Protein AF-A0A022KZV8-F1 (afdb_monomer)

pLDDT: mean 88.05, std 6.5, range [68.38, 95.12]

Radius of gyration: 12.12 Å; Cα con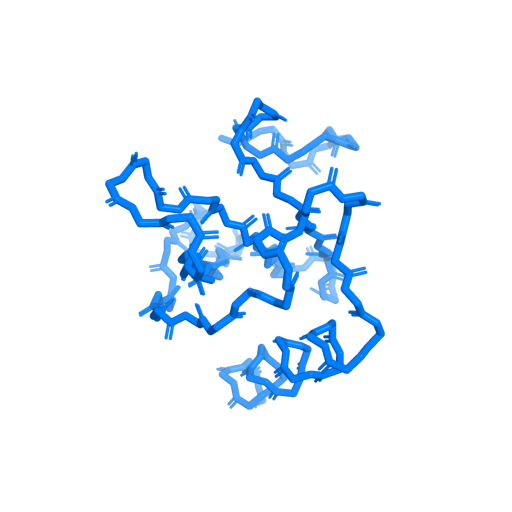tacts (8 Å, |Δi|>4): 128; chains: 1; bounding box: 31×23×29 Å

Structure (mmCIF, N/CA/C/O backbone):
data_AF-A0A022KZV8-F1
#
_entry.id   AF-A0A022KZV8-F1
#
loop_
_atom_site.group_PDB
_atom_site.id
_atom_site.type_symbol
_atom_site.label_atom_id
_atom_site.label_alt_id
_atom_site.label_comp_id
_atom_site.label_asym_id
_atom_site.label_entity_id
_atom_site.label_seq_id
_atom_site.pdbx_PDB_ins_code
_atom_site.Cartn_x
_atom_site.Cartn_y
_atom_site.Cartn_z
_atom_site.occupancy
_atom_site.B_iso_or_equiv
_atom_site.auth_seq_id
_atom_site.auth_comp_id
_atom_site.auth_asym_id
_atom_site.auth_atom_id
_atom_site.pdbx_PDB_model_num
ATOM 1 N N . MET A 1 1 ? -6.704 11.188 4.494 1.00 70.62 1 MET A N 1
ATOM 2 C CA . MET A 1 1 ? -7.274 10.277 3.482 1.00 70.62 1 MET A CA 1
ATOM 3 C C . MET A 1 1 ? -8.732 10.626 3.263 1.00 70.62 1 MET A C 1
ATOM 5 O O . MET A 1 1 ? -9.473 10.677 4.239 1.00 70.62 1 MET A O 1
ATOM 9 N N . ASP A 1 2 ? -9.133 10.839 2.013 1.00 80.19 2 ASP A N 1
ATOM 10 C CA . ASP A 1 2 ? -10.548 10.845 1.639 1.00 80.19 2 ASP A CA 1
ATOM 11 C C . ASP A 1 2 ? -10.946 9.423 1.222 1.00 80.19 2 ASP A C 1
ATOM 13 O O . ASP A 1 2 ? -10.532 8.935 0.174 1.00 80.19 2 ASP A O 1
ATOM 17 N N . TRP A 1 3 ? -11.710 8.727 2.065 1.00 78.56 3 TRP A N 1
ATOM 18 C CA . TRP A 1 3 ? -12.077 7.327 1.814 1.00 78.56 3 TRP A CA 1
ATOM 19 C C . TRP A 1 3 ? -13.056 7.153 0.642 1.00 78.56 3 TRP A C 1
ATOM 21 O O . TRP A 1 3 ? -13.220 6.054 0.124 1.00 78.56 3 TRP A O 1
ATOM 31 N N . ASN A 1 4 ? -13.730 8.215 0.200 1.00 80.50 4 ASN A N 1
ATOM 32 C CA . ASN A 1 4 ? -14.610 8.134 -0.967 1.00 80.50 4 ASN A CA 1
ATOM 33 C C . ASN A 1 4 ? -13.851 8.392 -2.273 1.00 80.50 4 ASN A C 1
ATOM 35 O O . ASN A 1 4 ? -14.416 8.185 -3.346 1.00 80.50 4 ASN A O 1
ATOM 39 N N . SER A 1 5 ? -12.584 8.810 -2.195 1.00 79.25 5 SER A N 1
ATOM 40 C CA . SER A 1 5 ? -11.735 8.943 -3.371 1.00 79.25 5 SER A CA 1
ATOM 41 C C . SER A 1 5 ? -11.409 7.577 -3.972 1.00 79.25 5 SER A C 1
ATOM 43 O O . SER A 1 5 ? -11.245 6.586 -3.257 1.00 79.25 5 SER A O 1
ATOM 45 N N . THR A 1 6 ? -11.297 7.533 -5.296 1.00 75.62 6 THR A N 1
ATOM 46 C CA . THR A 1 6 ? -10.750 6.401 -6.059 1.00 75.62 6 THR A CA 1
ATOM 47 C C . THR A 1 6 ? -9.261 6.591 -6.344 1.00 75.62 6 THR A C 1
ATOM 49 O O . THR A 1 6 ? -8.738 6.037 -7.307 1.00 75.62 6 THR A O 1
ATOM 52 N N . GLU A 1 7 ? -8.598 7.431 -5.557 1.00 78.31 7 GLU A N 1
ATOM 53 C CA . GLU A 1 7 ? -7.176 7.735 -5.650 1.00 78.31 7 GLU A CA 1
ATOM 54 C C . GLU A 1 7 ? -6.478 7.294 -4.356 1.00 78.31 7 GLU A C 1
ATOM 56 O O . GLU A 1 7 ? -7.099 7.302 -3.283 1.00 78.31 7 GLU A O 1
ATOM 61 N N . PRO A 1 8 ? -5.195 6.907 -4.434 1.00 78.25 8 PRO A N 1
ATOM 62 C CA . PRO A 1 8 ? -4.403 6.634 -3.245 1.00 78.25 8 PRO A CA 1
ATOM 63 C C . PRO A 1 8 ? -4.123 7.924 -2.458 1.00 78.25 8 PRO A C 1
ATOM 65 O O . PRO A 1 8 ? -4.344 9.035 -2.943 1.00 78.25 8 PRO A O 1
ATOM 68 N N . THR A 1 9 ? -3.607 7.790 -1.237 1.00 75.19 9 THR A N 1
ATOM 69 C CA . THR A 1 9 ? -3.316 8.934 -0.356 1.00 75.19 9 THR A CA 1
ATOM 70 C C . THR A 1 9 ? -2.272 9.878 -0.933 1.00 75.19 9 THR A C 1
ATOM 72 O O . THR A 1 9 ? -2.367 11.084 -0.713 1.00 75.19 9 THR A O 1
ATOM 75 N N . ASP A 1 10 ? -1.286 9.323 -1.641 1.00 72.31 10 ASP A N 1
ATOM 76 C CA . ASP A 1 10 ? -0.162 10.046 -2.236 1.00 72.31 10 ASP A CA 1
ATOM 77 C C . ASP A 1 10 ? 0.084 9.549 -3.673 1.00 72.31 10 ASP A C 1
ATOM 79 O O . ASP A 1 10 ? 0.851 8.620 -3.930 1.00 72.31 10 ASP A O 1
ATOM 83 N N . GLY A 1 11 ? -0.655 10.124 -4.625 1.00 68.38 11 GLY A N 1
ATOM 84 C CA . GLY A 1 11 ? -0.730 9.632 -6.006 1.00 68.38 11 GLY A CA 1
ATOM 85 C C . GLY A 1 11 ? 0.575 9.651 -6.799 1.00 68.38 11 GLY A C 1
ATOM 86 O O . GLY A 1 11 ? 0.713 8.855 -7.723 1.00 68.38 11 GLY A O 1
ATOM 87 N N . ASP A 1 12 ? 1.539 10.503 -6.446 1.00 76.81 12 ASP A N 1
ATOM 88 C CA . ASP A 1 12 ? 2.796 10.623 -7.197 1.00 76.81 12 ASP A CA 1
ATOM 89 C C . ASP A 1 12 ? 3.790 9.491 -6.885 1.00 76.81 12 ASP A C 1
ATOM 91 O O . ASP A 1 12 ? 4.613 9.122 -7.728 1.00 76.81 12 ASP A O 1
ATOM 95 N N . TRP A 1 13 ? 3.708 8.914 -5.684 1.00 84.00 13 TRP A N 1
ATOM 96 C CA . TRP A 1 13 ? 4.661 7.907 -5.203 1.00 84.00 13 TRP A CA 1
ATOM 97 C C . TRP A 1 13 ? 4.058 6.514 -5.057 1.00 84.00 13 TRP A C 1
ATOM 99 O O . TRP A 1 13 ? 4.802 5.533 -4.950 1.00 84.00 13 TRP A O 1
ATOM 109 N N . VAL A 1 14 ? 2.730 6.406 -5.067 1.00 87.88 14 VAL A N 1
ATOM 110 C CA . VAL A 1 14 ? 2.032 5.127 -4.959 1.00 87.88 14 VAL A CA 1
ATOM 111 C C . VAL A 1 14 ? 2.081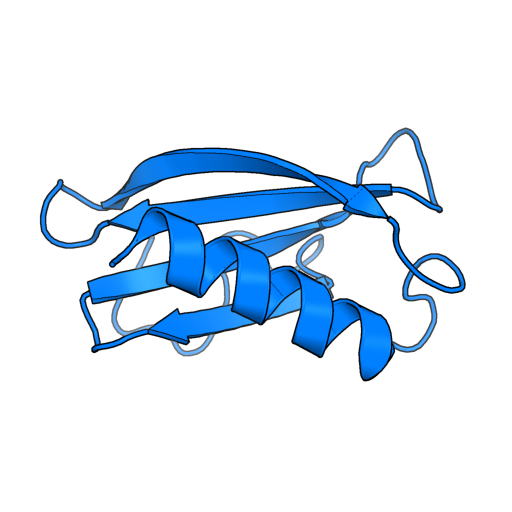 4.386 -6.292 1.00 87.88 14 VAL A C 1
ATOM 113 O O . VAL A 1 14 ? 1.530 4.817 -7.301 1.00 87.88 14 VAL A O 1
ATOM 116 N N . VAL A 1 15 ? 2.745 3.231 -6.287 1.00 89.94 15 VAL A N 1
ATOM 117 C CA . VAL A 1 15 ? 2.844 2.348 -7.461 1.00 89.94 15 VAL A CA 1
ATOM 118 C C . VAL A 1 15 ? 1.653 1.418 -7.587 1.00 89.94 15 VAL A C 1
ATOM 120 O O . VAL A 1 15 ? 1.327 0.969 -8.684 1.00 89.94 15 VAL A O 1
ATOM 123 N N . TRP A 1 16 ? 1.018 1.109 -6.463 1.00 91.88 16 TRP A N 1
ATOM 124 C CA . TRP A 1 16 ? 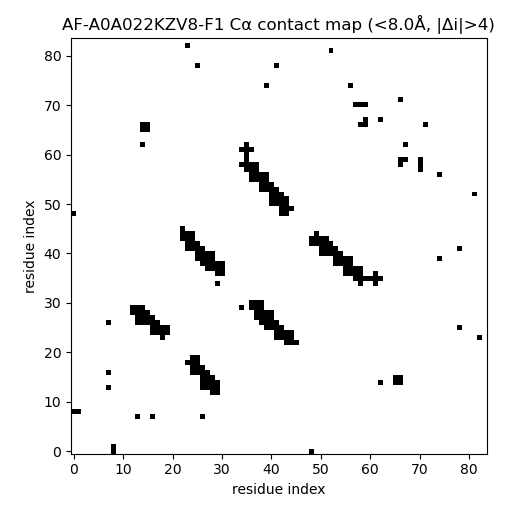-0.134 0.236 -6.402 1.00 91.88 16 TRP A CA 1
ATOM 125 C C . TRP A 1 16 ? -0.902 0.484 -5.118 1.00 91.88 16 TRP A C 1
ATOM 127 O O . TRP A 1 16 ? -0.313 0.753 -4.072 1.00 91.88 16 TRP A O 1
ATOM 137 N N . TRP A 1 17 ? -2.216 0.347 -5.190 1.00 92.94 17 TRP A N 1
ATOM 138 C CA . TRP A 1 17 ? -3.056 0.328 -4.011 1.00 92.94 17 TRP A CA 1
ATOM 139 C C . TRP A 1 17 ? -4.286 -0.539 -4.255 1.00 92.94 17 TRP A C 1
ATOM 141 O O . TRP A 1 17 ? -4.683 -0.781 -5.398 1.00 92.94 17 TRP A O 1
ATOM 151 N N . SER A 1 18 ? -4.891 -1.004 -3.169 1.00 91.69 18 SER A N 1
ATOM 152 C CA . SER A 1 18 ? -6.140 -1.754 -3.198 1.00 91.69 18 SER A CA 1
ATOM 153 C C . SER A 1 18 ? -6.926 -1.555 -1.908 1.00 91.69 18 SER A C 1
ATOM 155 O O . SER A 1 18 ? -6.376 -1.174 -0.872 1.00 91.69 18 SER A O 1
ATOM 157 N N . ARG A 1 19 ? -8.230 -1.831 -1.969 1.00 90.81 19 ARG A N 1
ATOM 158 C CA . ARG A 1 19 ? -9.106 -1.874 -0.796 1.00 90.81 19 ARG A CA 1
ATOM 159 C C . ARG A 1 19 ? -9.536 -3.297 -0.505 1.00 90.81 19 ARG A C 1
ATOM 161 O O . ARG A 1 19 ? -10.002 -3.999 -1.399 1.00 90.81 19 ARG A O 1
ATOM 168 N N . LEU A 1 20 ? -9.436 -3.674 0.764 1.00 91.19 20 LEU A N 1
ATOM 169 C CA . LEU A 1 20 ? -9.915 -4.946 1.290 1.00 91.19 20 LEU A CA 1
ATOM 170 C C . LEU A 1 20 ? -11.123 -4.685 2.199 1.00 91.19 20 LEU A C 1
ATOM 172 O O . LEU A 1 20 ? -11.070 -3.838 3.097 1.00 91.19 20 LEU A O 1
ATOM 176 N N . ASP A 1 21 ? -12.225 -5.381 1.916 1.00 87.19 21 ASP A N 1
ATOM 177 C CA . ASP A 1 21 ? -13.467 -5.395 2.708 1.00 87.19 21 ASP A CA 1
ATOM 178 C C . ASP A 1 21 ? -14.060 -4.016 3.064 1.00 87.19 21 ASP A C 1
ATOM 180 O O . ASP A 1 21 ? -14.703 -3.850 4.098 1.00 87.19 21 ASP A O 1
ATOM 184 N N . ASP A 1 22 ? -13.826 -2.995 2.227 1.00 85.06 22 ASP A N 1
ATOM 185 C CA . ASP A 1 22 ? -14.211 -1.584 2.464 1.00 85.06 22 ASP A CA 1
ATOM 186 C C . ASP A 1 22 ? -13.723 -0.999 3.812 1.00 85.06 22 ASP A C 1
ATOM 188 O O . ASP A 1 22 ? -14.181 0.056 4.276 1.00 85.06 22 ASP A O 1
ATOM 192 N N . ARG A 1 23 ? -12.753 -1.677 4.435 1.00 90.88 23 ARG A N 1
ATOM 193 C CA . ARG A 1 23 ? -12.202 -1.353 5.750 1.00 90.88 23 ARG A CA 1
ATOM 194 C C . ARG A 1 23 ? -10.716 -1.052 5.690 1.00 90.88 23 ARG A C 1
ATOM 196 O O . ARG A 1 23 ? -10.278 -0.106 6.339 1.00 90.88 23 ARG A O 1
ATOM 203 N N . TYR A 1 24 ? -9.958 -1.829 4.927 1.00 92.81 24 TYR A N 1
ATOM 204 C CA . TYR A 1 24 ? -8.514 -1.676 4.847 1.00 92.81 24 TYR A CA 1
ATOM 205 C C . TYR A 1 24 ? -8.113 -1.098 3.499 1.00 92.81 24 TYR A C 1
ATOM 207 O O . TYR A 1 24 ? -8.638 -1.496 2.460 1.00 92.81 24 TYR A O 1
ATOM 215 N N . GLN A 1 25 ? -7.178 -0.155 3.519 1.00 93.00 25 GLN A N 1
ATOM 216 C CA . GLN A 1 25 ? -6.541 0.369 2.318 1.00 93.00 25 GLN A CA 1
ATOM 217 C C . GLN A 1 25 ? -5.073 -0.014 2.372 1.00 93.00 25 GLN A C 1
ATOM 219 O O . GLN A 1 25 ? -4.379 0.312 3.332 1.00 93.00 25 GLN A O 1
ATOM 224 N N . VAL A 1 26 ? -4.634 -0.743 1.355 1.00 94.12 26 VAL A N 1
ATOM 225 C CA . VAL A 1 26 ? -3.253 -1.180 1.185 1.00 94.12 26 VAL A CA 1
ATOM 226 C C . VAL A 1 26 ? -2.638 -0.289 0.127 1.00 94.12 26 VAL A C 1
ATOM 228 O O . VAL A 1 26 ? -3.181 -0.185 -0.970 1.00 94.12 26 VAL A O 1
ATOM 231 N N . GLU A 1 27 ? -1.522 0.347 0.444 1.00 94.38 27 GLU A N 1
ATOM 232 C CA . GLU A 1 27 ? -0.782 1.202 -0.478 1.00 94.38 27 GLU A CA 1
ATOM 233 C C . GLU A 1 27 ? 0.666 0.759 -0.532 1.00 94.38 27 GLU A C 1
ATOM 235 O O . GLU A 1 27 ? 1.273 0.457 0.493 1.00 94.38 27 GLU A O 1
ATOM 240 N N . VAL A 1 28 ? 1.227 0.734 -1.731 1.00 93.19 28 VAL A N 1
ATOM 241 C CA . VAL A 1 28 ? 2.642 0.475 -1.950 1.00 93.19 28 VAL A CA 1
ATOM 242 C C . VAL A 1 28 ? 3.247 1.735 -2.538 1.00 93.19 28 VAL A C 1
ATOM 244 O O . VAL A 1 28 ? 2.932 2.127 -3.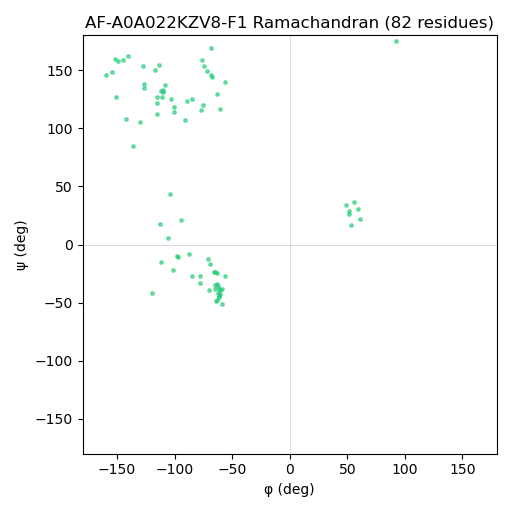663 1.00 93.19 28 VAL A O 1
ATOM 247 N N . THR A 1 29 ? 4.109 2.371 -1.758 1.00 92.56 29 THR A N 1
ATOM 248 C CA . THR A 1 29 ? 4.728 3.659 -2.074 1.00 92.56 29 THR A CA 1
ATOM 249 C C . THR A 1 29 ? 6.205 3.453 -2.361 1.00 92.56 29 THR A C 1
ATOM 251 O O . THR A 1 29 ? 6.899 2.791 -1.590 1.00 92.56 29 THR A O 1
ATOM 254 N N . ARG A 1 30 ? 6.708 4.005 -3.469 1.00 89.88 30 ARG A N 1
ATOM 255 C CA . ARG A 1 30 ? 8.136 3.942 -3.811 1.00 89.88 30 ARG A CA 1
ATOM 256 C C . ARG A 1 30 ? 8.993 4.524 -2.697 1.00 89.88 30 ARG A C 1
ATOM 258 O O . ARG A 1 30 ? 8.670 5.569 -2.137 1.00 89.88 30 ARG A O 1
ATOM 265 N N . ASP A 1 31 ? 10.111 3.859 -2.438 1.00 86.75 31 ASP A N 1
ATOM 266 C CA . ASP A 1 31 ? 11.163 4.412 -1.600 1.00 86.75 31 ASP A CA 1
ATOM 267 C C . ASP A 1 31 ? 11.927 5.478 -2.420 1.00 86.75 31 ASP A C 1
ATOM 269 O O . ASP A 1 31 ? 12.449 5.159 -3.496 1.00 86.75 31 ASP A O 1
ATOM 273 N N . PRO A 1 32 ? 11.968 6.751 -1.982 1.00 82.31 32 PRO A N 1
ATOM 274 C CA . PRO A 1 32 ? 12.632 7.819 -2.730 1.00 82.31 32 PRO A CA 1
ATOM 275 C C . PRO A 1 32 ? 14.151 7.617 -2.822 1.00 82.31 32 PRO A C 1
ATOM 277 O O . PRO A 1 32 ? 14.774 8.117 -3.759 1.00 82.31 32 PRO A O 1
ATOM 280 N N . ASP A 1 33 ? 14.736 6.867 -1.886 1.00 86.06 33 ASP A N 1
ATOM 281 C CA . ASP A 1 33 ? 16.171 6.612 -1.809 1.00 86.06 33 ASP A CA 1
ATOM 282 C C . ASP A 1 33 ? 16.560 5.259 -2.433 1.00 86.06 33 ASP A C 1
ATOM 284 O O . ASP A 1 33 ? 17.748 4.980 -2.628 1.00 86.06 33 ASP A O 1
ATOM 288 N N . ASN A 1 34 ? 15.583 4.405 -2.771 1.00 85.19 34 ASN A N 1
ATOM 289 C CA . ASN A 1 34 ? 15.835 3.070 -3.303 1.00 85.19 34 ASN A CA 1
ATOM 290 C C . ASN A 1 34 ? 14.835 2.650 -4.388 1.00 85.19 34 ASN A C 1
ATOM 292 O O . ASN A 1 34 ? 13.703 2.259 -4.123 1.00 85.19 34 ASN A O 1
ATOM 296 N N . THR A 1 35 ? 15.304 2.608 -5.634 1.00 84.00 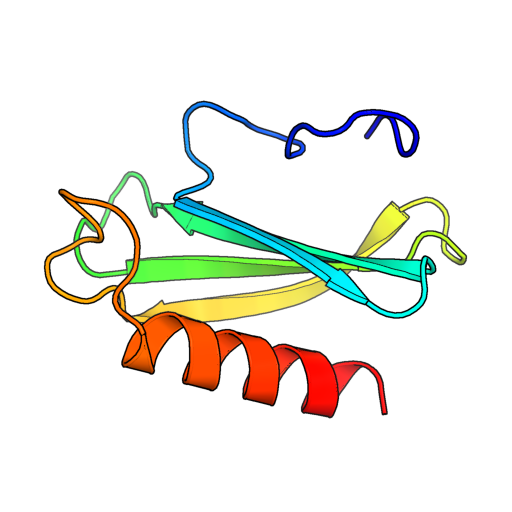35 THR A N 1
ATOM 297 C CA . THR A 1 35 ? 14.459 2.296 -6.792 1.00 84.00 35 THR A CA 1
ATOM 298 C C . THR A 1 35 ? 14.006 0.845 -6.879 1.00 84.00 35 THR A C 1
ATOM 300 O O . THR A 1 35 ? 13.125 0.571 -7.680 1.00 84.00 35 THR A O 1
ATOM 303 N N . THR A 1 36 ? 14.564 -0.090 -6.106 1.00 87.94 36 THR A N 1
ATOM 304 C CA . THR A 1 36 ? 14.152 -1.508 -6.113 1.00 87.94 36 THR A CA 1
ATOM 305 C C . THR A 1 36 ? 13.338 -1.892 -4.881 1.00 87.94 36 THR A C 1
ATOM 307 O O . THR A 1 36 ? 13.062 -3.073 -4.676 1.00 87.94 36 THR A O 1
ATOM 310 N N . ARG A 1 37 ? 12.996 -0.923 -4.028 1.00 91.31 37 ARG A N 1
ATOM 311 C CA . ARG A 1 37 ? 12.242 -1.141 -2.793 1.00 91.31 37 ARG A CA 1
ATOM 312 C C . ARG A 1 37 ? 11.036 -0.213 -2.755 1.00 91.31 37 ARG A C 1
ATOM 314 O O . ARG A 1 37 ? 11.020 0.866 -3.344 1.00 91.31 37 ARG A O 1
ATOM 321 N N . ALA A 1 38 ? 10.017 -0.648 -2.039 1.00 92.69 38 ALA A N 1
ATOM 322 C CA . ALA A 1 38 ? 8.845 0.149 -1.738 1.00 92.69 38 ALA A CA 1
ATOM 323 C C . ALA A 1 38 ? 8.407 -0.105 -0.298 1.00 92.69 38 ALA A C 1
ATOM 325 O O . ALA A 1 38 ? 8.804 -1.089 0.327 1.00 92.69 38 ALA A O 1
ATOM 326 N N . LYS A 1 39 ? 7.589 0.793 0.236 1.00 94.50 39 LYS A N 1
ATOM 327 C CA . LYS A 1 39 ? 6.919 0.620 1.519 1.00 94.50 39 LYS A CA 1
ATOM 328 C C . LYS A 1 39 ? 5.479 0.193 1.261 1.00 94.50 39 LYS A C 1
ATOM 330 O O . LYS A 1 39 ? 4.718 0.957 0.674 1.00 94.50 39 LYS A O 1
ATOM 335 N N . LEU A 1 40 ? 5.109 -0.995 1.725 1.00 95.12 40 LEU A N 1
ATOM 336 C CA . LEU A 1 40 ? 3.719 -1.424 1.822 1.00 95.12 40 LEU A CA 1
ATOM 337 C C . LEU A 1 40 ? 3.152 -0.900 3.137 1.00 95.12 40 LEU A C 1
ATOM 339 O O . LEU A 1 40 ? 3.722 -1.155 4.195 1.00 95.12 40 LEU A O 1
ATOM 343 N N . THR A 1 41 ? 2.046 -0.169 3.073 1.00 95.06 41 THR A N 1
ATOM 344 C CA . THR A 1 41 ? 1.364 0.408 4.232 1.00 95.06 41 THR A CA 1
ATOM 345 C C . THR A 1 41 ? -0.101 -0.001 4.216 1.00 95.06 41 THR A C 1
ATOM 347 O O . THR A 1 41 ? -0.753 0.058 3.175 1.00 95.06 41 THR A O 1
ATOM 350 N N . ILE A 1 42 ? -0.623 -0.424 5.365 1.00 94.38 42 ILE A N 1
ATOM 351 C CA . ILE A 1 42 ? -2.021 -0.818 5.536 1.00 94.38 42 ILE A CA 1
ATOM 352 C C . ILE A 1 42 ? -2.677 0.154 6.506 1.00 94.38 42 ILE A C 1
ATOM 354 O O . ILE A 1 42 ? -2.198 0.350 7.624 1.00 94.38 42 ILE A O 1
ATOM 358 N N . TYR A 1 43 ? -3.792 0.735 6.082 1.00 93.12 43 TYR A N 1
ATOM 359 C CA . TYR A 1 43 ? -4.589 1.673 6.860 1.00 93.12 43 TYR A CA 1
ATOM 360 C C . TYR A 1 43 ? -5.931 1.045 7.235 1.00 93.12 43 TYR A C 1
ATOM 362 O O . TYR A 1 43 ? -6.614 0.515 6.360 1.00 93.12 43 TYR A O 1
ATOM 370 N N . ASP A 1 44 ? -6.336 1.133 8.506 1.00 92.50 44 ASP A N 1
ATOM 371 C CA . ASP A 1 44 ? -7.655 0.670 8.969 1.00 92.50 44 ASP A CA 1
ATOM 372 C C . ASP A 1 44 ? -8.623 1.847 9.120 1.00 92.50 44 ASP A C 1
ATOM 374 O O . ASP A 1 44 ? -8.476 2.697 10.004 1.00 92.50 44 ASP A O 1
ATOM 378 N N . ARG A 1 45 ? -9.665 1.869 8.288 1.00 90.06 45 ARG A N 1
ATOM 379 C CA . ARG A 1 45 ? -10.749 2.855 8.346 1.00 90.06 45 ARG A CA 1
ATOM 380 C C . ARG A 1 45 ? -11.469 2.849 9.691 1.00 90.06 45 ARG A C 1
ATOM 382 O O . ARG A 1 45 ? -11.833 3.911 10.194 1.00 90.06 45 ARG A O 1
ATOM 389 N N . ALA A 1 46 ? -11.677 1.674 10.289 1.00 90.50 46 ALA A N 1
ATOM 390 C CA . ALA A 1 46 ? -12.353 1.563 11.580 1.00 90.50 46 ALA A CA 1
ATOM 391 C C . ALA A 1 46 ? -11.544 2.224 12.707 1.00 90.50 46 ALA A C 1
ATOM 393 O O . ALA A 1 46 ? -12.117 2.662 13.704 1.00 90.50 46 ALA A O 1
ATOM 394 N N . ASN A 1 47 ? -10.228 2.352 12.519 1.00 90.06 47 ASN A N 1
ATOM 395 C CA . ASN A 1 47 ? -9.313 3.004 13.442 1.00 90.06 47 ASN A CA 1
ATOM 396 C C . ASN A 1 47 ? -8.890 4.399 12.950 1.00 90.06 47 ASN A C 1
ATOM 398 O O . ASN A 1 47 ? -7.715 4.755 12.996 1.00 90.06 47 ASN A O 1
ATOM 402 N N . ASN A 1 48 ? -9.843 5.192 12.444 1.00 87.31 48 ASN A N 1
ATOM 403 C CA . ASN A 1 48 ? -9.610 6.564 11.973 1.00 87.31 48 ASN A CA 1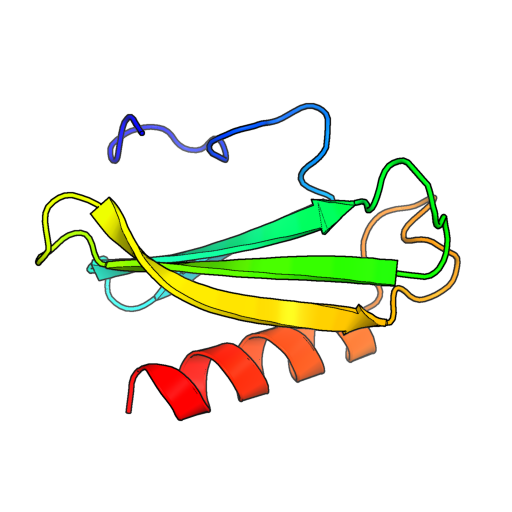
ATOM 404 C C . ASN A 1 48 ? -8.506 6.664 10.898 1.00 87.31 48 ASN A C 1
ATOM 406 O O . ASN A 1 48 ? -7.717 7.610 10.883 1.00 87.31 48 ASN A O 1
ATOM 410 N N . ASN A 1 49 ? -8.446 5.662 10.019 1.00 87.38 49 ASN A N 1
ATOM 411 C CA . ASN A 1 49 ? -7.465 5.536 8.942 1.00 87.38 49 ASN A CA 1
ATOM 412 C C . ASN A 1 49 ? -6.016 5.494 9.466 1.00 87.38 49 ASN A C 1
ATOM 414 O O . ASN A 1 49 ? -5.098 5.973 8.800 1.00 87.38 49 ASN A O 1
ATOM 418 N N . ALA A 1 50 ? -5.810 4.959 10.672 1.00 89.88 50 ALA A N 1
ATOM 419 C CA . ALA A 1 50 ? -4.481 4.773 11.233 1.00 89.88 50 ALA A CA 1
ATOM 420 C C . ALA A 1 50 ? -3.699 3.709 10.452 1.00 89.88 50 ALA A C 1
ATOM 422 O O . ALA A 1 50 ? -4.267 2.702 10.022 1.00 89.88 50 ALA A O 1
ATOM 423 N N . GLU A 1 51 ? -2.390 3.930 10.315 1.00 93.25 51 GLU A N 1
ATOM 424 C CA . GLU A 1 51 ? -1.446 2.898 9.882 1.00 93.25 51 GLU A CA 1
ATOM 425 C C . GLU A 1 51 ? -1.490 1.753 10.903 1.00 93.25 51 GLU A C 1
ATOM 427 O O . GLU A 1 51 ? -1.196 1.952 12.084 1.00 93.25 51 GLU A O 1
ATOM 432 N N . VAL A 1 52 ? -1.909 0.570 10.455 1.00 94.00 52 VAL A N 1
ATOM 433 C CA . VAL A 1 52 ? -1.935 -0.651 11.275 1.00 94.00 52 VAL A CA 1
ATOM 434 C C . VAL A 1 52 ? -0.761 -1.569 10.967 1.00 94.00 52 VAL A C 1
ATOM 436 O O . VAL A 1 52 ? -0.379 -2.368 11.817 1.00 94.00 52 VAL A O 1
ATOM 439 N N . HIS A 1 53 ? -0.166 -1.429 9.781 1.00 94.56 53 HIS A N 1
ATOM 440 C CA . HIS A 1 53 ? 1.032 -2.158 9.390 1.00 94.56 53 HIS A CA 1
ATOM 441 C C . HIS A 1 53 ? 1.825 -1.399 8.339 1.00 94.56 53 HIS A C 1
ATOM 443 O O . HIS A 1 53 ? 1.261 -0.703 7.493 1.00 94.56 53 HIS A O 1
ATOM 449 N N . ALA A 1 54 ? 3.138 -1.573 8.391 1.00 94.62 54 ALA A N 1
ATOM 450 C CA . ALA A 1 54 ? 4.073 -1.003 7.447 1.00 94.62 54 ALA A CA 1
ATOM 451 C C . ALA A 1 54 ? 5.298 -1.907 7.319 1.00 94.62 54 ALA A C 1
ATOM 453 O O . ALA A 1 54 ? 5.957 -2.205 8.315 1.00 94.62 54 ALA A O 1
ATOM 454 N N . GLU A 1 55 ? 5.650 -2.287 6.095 1.00 94.62 55 GLU A N 1
ATOM 455 C CA . GLU A 1 55 ? 6.868 -3.052 5.833 1.00 94.62 55 GLU A CA 1
ATOM 456 C C . GLU A 1 55 ? 7.531 -2.675 4.509 1.00 94.62 55 GLU A C 1
ATOM 458 O O . GLU A 1 55 ? 6.908 -2.099 3.616 1.00 94.62 55 GLU A O 1
ATOM 463 N N . GLN A 1 56 ? 8.823 -2.984 4.391 1.00 94.38 56 GLN A N 1
ATOM 464 C CA . GLN A 1 56 ? 9.566 -2.772 3.154 1.00 94.38 56 GLN A CA 1
ATOM 465 C C . GLN A 1 56 ? 9.447 -4.009 2.265 1.00 94.38 56 GLN A C 1
ATOM 467 O O . GLN A 1 56 ? 9.846 -5.102 2.664 1.00 94.38 56 GLN A O 1
ATOM 472 N N . VAL A 1 57 ? 8.962 -3.811 1.045 1.00 93.25 57 VAL A N 1
ATOM 473 C CA . VAL A 1 57 ? 8.782 -4.848 0.030 1.00 93.25 57 VAL A CA 1
ATOM 474 C C . VAL A 1 57 ? 9.721 -4.612 -1.147 1.00 93.25 57 VAL A C 1
ATOM 476 O O . VAL A 1 57 ? 10.162 -3.489 -1.411 1.00 93.25 57 VAL A O 1
ATOM 479 N N . ASP A 1 58 ? 10.046 -5.691 -1.848 1.00 91.44 58 ASP A N 1
ATOM 480 C CA . ASP A 1 58 ? 10.760 -5.610 -3.116 1.00 91.44 58 ASP A CA 1
ATOM 481 C C . ASP A 1 58 ? 9.841 -5.117 -4.236 1.00 91.44 58 ASP A C 1
ATOM 483 O O . ASP A 1 58 ? 8.616 -5.248 -4.171 1.00 91.44 58 ASP A O 1
ATOM 487 N N . LEU A 1 59 ? 10.463 -4.498 -5.237 1.00 89.62 59 LEU A N 1
ATOM 488 C CA . LEU A 1 59 ? 9.791 -3.878 -6.367 1.00 89.62 59 LEU A CA 1
ATOM 489 C C . LEU A 1 59 ? 10.451 -4.365 -7.663 1.00 89.62 59 LEU A C 1
ATOM 491 O O . LEU A 1 59 ? 11.567 -3.937 -7.993 1.00 89.62 59 LEU A O 1
ATOM 495 N N . ALA A 1 60 ? 9.796 -5.259 -8.411 1.00 86.31 60 ALA A N 1
ATOM 496 C CA . ALA A 1 60 ? 10.369 -5.786 -9.643 1.00 86.31 60 ALA A CA 1
ATOM 497 C C . ALA A 1 60 ? 10.570 -4.660 -10.665 1.00 86.31 60 ALA A C 1
ATOM 499 O O . ALA A 1 60 ? 9.679 -3.852 -10.932 1.00 86.31 60 ALA A O 1
ATOM 500 N N . TYR A 1 61 ? 11.784 -4.573 -11.222 1.00 82.44 61 TYR A N 1
ATOM 501 C CA . TYR A 1 61 ? 12.186 -3.511 -12.158 1.00 82.44 61 TYR A CA 1
ATOM 502 C C . TYR A 1 61 ? 11.901 -2.085 -11.643 1.00 82.44 61 TYR A C 1
ATOM 504 O O . TYR A 1 61 ? 11.672 -1.164 -12.430 1.00 82.44 61 TYR A O 1
ATOM 512 N N . GLY A 1 62 ? 11.859 -1.908 -10.319 1.00 79.94 62 GLY A N 1
ATOM 513 C CA . GLY A 1 62 ? 11.485 -0.653 -9.676 1.00 79.94 62 GLY A CA 1
ATOM 514 C C . GLY A 1 62 ? 10.072 -0.156 -9.985 1.00 79.94 62 GLY A C 1
ATOM 515 O O . GLY A 1 62 ? 9.789 1.043 -9.897 1.00 79.94 62 GLY A O 1
ATOM 516 N N . ALA A 1 63 ? 9.192 -1.067 -10.405 1.00 79.88 63 ALA A N 1
ATOM 517 C CA . ALA A 1 63 ? 7.872 -0.774 -10.941 1.00 79.88 63 ALA A CA 1
ATOM 518 C C . ALA A 1 63 ? 7.902 0.317 -12.023 1.00 79.88 63 ALA A C 1
ATOM 520 O O . ALA A 1 63 ? 6.985 1.135 -12.099 1.00 79.88 63 ALA A O 1
ATOM 521 N N . ALA A 1 64 ? 8.963 0.399 -12.839 1.00 76.75 64 ALA A N 1
ATOM 522 C CA . ALA A 1 64 ? 9.115 1.448 -13.854 1.00 76.75 64 ALA A CA 1
ATOM 523 C C . ALA A 1 64 ? 7.926 1.510 -14.836 1.00 76.75 64 ALA A C 1
ATOM 525 O O . ALA A 1 64 ? 7.613 2.578 -15.357 1.00 76.75 64 ALA A O 1
ATOM 526 N N . PHE A 1 65 ? 7.240 0.382 -15.034 1.00 78.88 65 PHE A N 1
ATOM 527 C CA . PHE A 1 65 ? 6.049 0.237 -15.877 1.00 78.88 65 PHE A CA 1
ATOM 528 C C . PHE A 1 65 ? 4.776 -0.065 -15.069 1.00 78.88 65 PHE A C 1
ATOM 530 O O . PHE A 1 65 ? 3.788 -0.535 -15.627 1.00 78.88 65 PHE A O 1
ATOM 537 N N . GLY A 1 66 ? 4.803 0.193 -13.762 1.00 82.38 66 GLY A N 1
ATOM 538 C CA . GLY A 1 66 ? 3.852 -0.367 -12.808 1.00 82.38 66 GLY A CA 1
ATOM 539 C C . GLY A 1 66 ? 4.362 -1.676 -12.190 1.00 82.38 66 GLY A C 1
ATOM 540 O O . GLY A 1 66 ? 5.448 -2.142 -12.546 1.00 82.38 66 GLY A O 1
ATOM 541 N N . PRO A 1 67 ? 3.619 -2.224 -11.220 1.00 86.50 67 PRO A 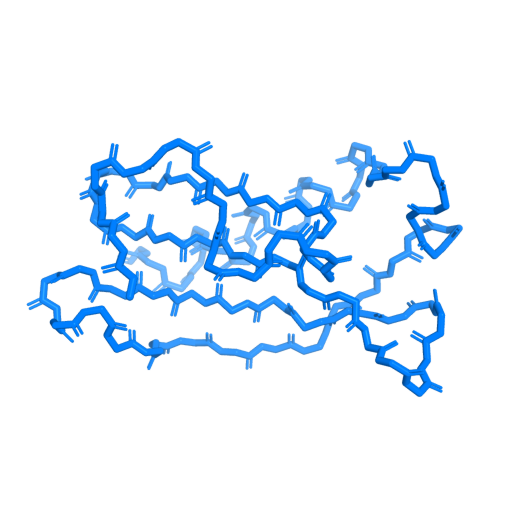N 1
ATOM 542 C CA . PRO A 1 67 ? 3.999 -3.433 -10.496 1.00 86.50 67 PRO A CA 1
ATOM 543 C C . PRO A 1 67 ? 3.881 -4.688 -11.369 1.00 86.50 67 PRO A C 1
ATOM 545 O O . PRO A 1 67 ? 3.010 -4.763 -12.240 1.00 86.50 67 PRO A O 1
ATOM 548 N N . ASP A 1 68 ? 4.727 -5.689 -11.116 1.00 90.25 68 ASP A N 1
ATOM 549 C CA . ASP A 1 68 ? 4.558 -7.012 -11.722 1.00 90.25 68 ASP A CA 1
ATOM 550 C C . ASP A 1 68 ? 3.430 -7.802 -11.030 1.00 90.25 68 ASP A C 1
ATOM 552 O O . ASP A 1 68 ? 3.068 -7.529 -9.887 1.00 90.25 68 ASP A O 1
ATOM 556 N N . THR A 1 69 ? 2.865 -8.811 -11.703 1.00 88.38 69 THR A N 1
ATOM 557 C CA . THR A 1 69 ? 1.823 -9.659 -11.090 1.00 88.38 69 THR A CA 1
ATOM 558 C C . THR A 1 69 ? 2.349 -10.396 -9.857 1.00 88.38 69 THR A C 1
ATOM 560 O O . THR A 1 69 ? 1.642 -10.466 -8.856 1.00 88.38 69 THR A O 1
ATOM 563 N N . GLY A 1 70 ? 3.601 -10.869 -9.885 1.00 90.69 70 GLY A N 1
ATOM 564 C CA . GLY A 1 70 ? 4.219 -11.525 -8.732 1.00 90.69 70 GLY A CA 1
ATOM 565 C C . GLY A 1 70 ? 4.409 -10.587 -7.538 1.00 90.69 70 GLY A C 1
ATOM 566 O O . GLY A 1 70 ? 4.226 -11.010 -6.396 1.00 90.69 70 GLY A O 1
ATOM 567 N N . ASP A 1 71 ? 4.706 -9.311 -7.797 1.00 91.62 71 ASP A N 1
ATOM 568 C CA . ASP A 1 71 ? 4.776 -8.287 -6.754 1.00 91.62 71 ASP A CA 1
ATOM 569 C C . ASP A 1 71 ? 3.397 -8.081 -6.109 1.00 91.62 71 ASP A C 1
ATOM 571 O O . ASP A 1 71 ? 3.261 -8.135 -4.887 1.00 91.62 71 ASP A O 1
ATOM 575 N N . VAL A 1 72 ? 2.353 -7.911 -6.931 1.00 92.94 72 VAL A N 1
ATOM 576 C CA . VAL A 1 72 ? 0.976 -7.706 -6.452 1.00 92.94 72 VAL A CA 1
ATOM 577 C C . VAL A 1 72 ? 0.476 -8.902 -5.639 1.00 92.94 72 VAL A C 1
ATOM 579 O O . VAL A 1 72 ? -0.105 -8.702 -4.571 1.00 92.94 72 VAL A O 1
ATOM 582 N N . ASP A 1 73 ? 0.718 -10.132 -6.098 1.00 93.94 73 ASP A N 1
ATOM 583 C CA . ASP A 1 73 ? 0.353 -11.349 -5.362 1.00 93.94 73 ASP A CA 1
ATOM 584 C C . ASP A 1 73 ? 1.051 -11.407 -3.995 1.00 93.94 73 ASP A C 1
ATOM 586 O O . ASP A 1 73 ? 0.414 -11.714 -2.983 1.00 93.94 73 ASP A O 1
ATOM 590 N N . GLN A 1 74 ? 2.340 -11.055 -3.934 1.00 93.56 74 GLN A N 1
ATOM 591 C CA . GLN A 1 74 ? 3.087 -11.001 -2.678 1.00 93.56 74 GLN A CA 1
ATOM 592 C C . GLN A 1 74 ? 2.512 -9.949 -1.721 1.00 93.56 74 GLN A C 1
ATOM 594 O O . GLN A 1 74 ? 2.293 -10.233 -0.542 1.00 93.56 74 GLN A O 1
ATOM 599 N N . TRP A 1 75 ? 2.247 -8.738 -2.208 1.00 94.75 75 TRP A N 1
ATOM 600 C CA . TRP A 1 75 ? 1.703 -7.647 -1.396 1.00 94.75 75 TRP A CA 1
ATOM 601 C C . TRP A 1 75 ? 0.304 -7.957 -0.881 1.00 94.75 75 TRP A C 1
ATOM 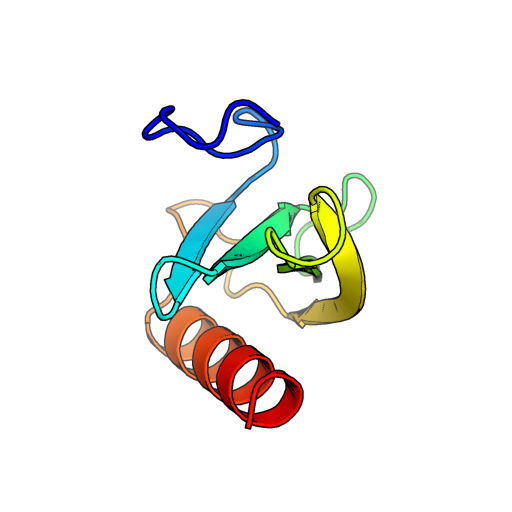603 O O . TRP A 1 75 ? -0.023 -7.654 0.266 1.00 94.75 75 TRP A O 1
ATOM 613 N N . MET A 1 76 ? -0.515 -8.603 -1.707 1.00 93.31 76 MET A N 1
ATOM 614 C CA . MET A 1 76 ? -1.850 -9.015 -1.307 1.00 93.31 76 MET A CA 1
ATOM 615 C C . MET A 1 76 ? -1.803 -10.152 -0.284 1.00 93.31 76 MET A C 1
ATOM 617 O O . MET A 1 76 ? -2.559 -10.117 0.681 1.00 93.31 76 MET A O 1
ATOM 621 N N . ALA A 1 77 ? -0.884 -11.111 -0.424 1.00 94.62 77 ALA A N 1
ATOM 622 C CA . ALA A 1 77 ? -0.680 -12.156 0.577 1.00 94.62 77 ALA A CA 1
ATOM 623 C C . ALA A 1 77 ? -0.237 -11.584 1.936 1.00 94.62 77 ALA A C 1
ATOM 625 O O . ALA A 1 77 ? -0.752 -12.005 2.970 1.00 94.62 77 ALA A O 1
ATOM 626 N N . ILE A 1 78 ? 0.669 -10.598 1.934 1.00 93.81 78 ILE A N 1
ATOM 627 C CA . ILE A 1 78 ? 1.066 -9.849 3.136 1.00 93.81 78 ILE A CA 1
ATOM 628 C C . ILE A 1 78 ? -0.150 -9.167 3.760 1.00 93.81 78 ILE A C 1
ATOM 630 O O . ILE A 1 78 ? -0.413 -9.330 4.949 1.00 93.81 78 ILE A O 1
ATOM 634 N N . ALA A 1 79 ? -0.911 -8.424 2.955 1.00 92.81 79 ALA A N 1
ATOM 635 C CA . ALA A 1 79 ? -2.050 -7.677 3.457 1.00 92.81 79 ALA A CA 1
ATOM 636 C C . ALA A 1 79 ? -3.113 -8.590 4.070 1.00 92.81 79 ALA A C 1
ATOM 638 O O . ALA A 1 79 ? -3.570 -8.318 5.174 1.00 92.81 79 ALA A O 1
ATOM 639 N N . LEU A 1 80 ? -3.443 -9.695 3.397 1.00 93.50 80 LEU A N 1
ATOM 640 C CA . LEU A 1 80 ? -4.374 -10.700 3.906 1.00 93.50 80 LEU A CA 1
ATOM 641 C C . LEU A 1 80 ? -3.881 -11.324 5.215 1.00 93.50 80 LEU A C 1
ATOM 643 O O . LEU A 1 80 ? -4.679 -11.508 6.119 1.00 93.50 80 LEU A O 1
ATOM 647 N N . ASN A 1 81 ? -2.579 -11.588 5.355 1.00 93.38 81 ASN A N 1
ATOM 648 C CA . ASN A 1 81 ? -2.014 -12.127 6.596 1.00 93.38 81 ASN A CA 1
ATOM 649 C C . ASN A 1 81 ? -2.163 -11.168 7.790 1.00 93.38 81 ASN A C 1
ATOM 651 O O . ASN A 1 81 ? -2.334 -11.616 8.917 1.00 93.38 81 ASN A O 1
ATOM 655 N N . VAL A 1 82 ? -2.087 -9.858 7.547 1.00 90.69 82 VAL A N 1
ATOM 656 C CA . VAL A 1 82 ? -2.202 -8.835 8.597 1.00 90.69 82 VAL A CA 1
ATOM 657 C C . VAL A 1 82 ? -3.653 -8.600 9.021 1.00 90.69 82 VAL A C 1
ATOM 659 O O . VAL A 1 82 ? -3.892 -8.233 10.172 1.00 90.69 82 VAL A O 1
ATOM 662 N N . VAL A 1 83 ? -4.606 -8.732 8.092 1.00 88.62 83 VAL A N 1
ATOM 663 C CA . VAL A 1 83 ? -6.018 -8.385 8.334 1.00 88.62 83 VAL A CA 1
ATOM 664 C C . VAL A 1 83 ? -6.914 -9.575 8.702 1.00 88.62 83 VAL A C 1
ATOM 666 O O . VAL A 1 83 ? -8.049 -9.324 9.110 1.00 88.62 83 VAL A O 1
ATOM 669 N N . ASP A 1 84 ? -6.434 -10.818 8.561 1.00 83.12 84 ASP A N 1
ATOM 670 C CA . ASP A 1 84 ? -7.089 -12.052 9.054 1.00 83.12 84 ASP A CA 1
ATOM 671 C C . ASP A 1 84 ? -7.092 -12.127 10.595 1.00 83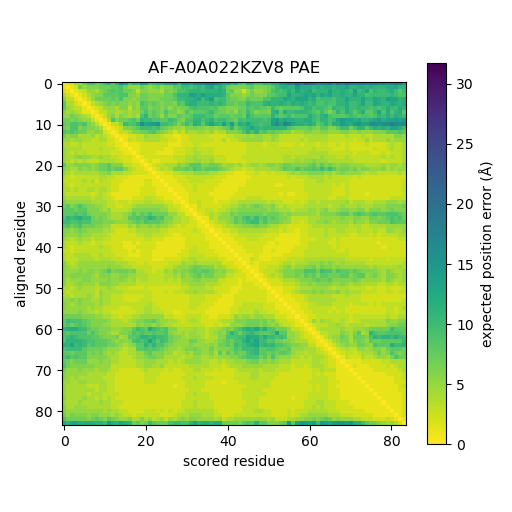.12 84 ASP A C 1
ATOM 673 O O . ASP A 1 84 ? -8.163 -12.439 11.171 1.00 83.12 84 ASP A O 1
#

Mean predicted aligned error: 4.51 Å

Nearest PDB structures (foldseek):
  8j07-assembly1_q1  TM=6.534E-01  e=2.437E+00  Homo sapiens
  5lg4-assembly1_C  TM=4.343E-01  e=5.090E-01  Saccharomyces cerevisiae S288C
  4pj2-assembly2_B  TM=6.433E-01  e=4.284E+00  Aeromonas hydrophila subsp. hydrophila ATCC 7966
  2gje-assembly1_A  TM=4.847E-01  e=2.289E+00  Trypanosoma brucei brucei TREU927
  3hie-assembly2_D  TM=4.350E-01  e=1.224E+00  Saccharomyces cerevisiae

Foldseek 3Di:
DPLVDPADPDNVFWLDWDDDPSFKIWTWGQDPVDLQKTKIWIFGVVVVRDTPDIDIDTAVVSCPVGGDPVRVVVSVVVVVVSVD

Sequence (84 aa):
MDWNSTEPTDGDWVVWWSRLDDRYQVEVTRDPDNTTRAKLTIYDRANNNAEVHAEQVDLAYGAAFGPDTGDVDQWMAIALNVVD

Solvent-accessible surface area (backbone atoms only — not comparable to full-atom values): 4946 Å² total; per-residue (Å²): 125,65,86,88,51,97,61,66,91,53,68,91,46,45,62,46,71,52,72,46,92,93,39,34,41,39,38,31,29,58,37,93,90,35,66,52,34,24,39,39,36,33,24,30,51,89,58,80,55,36,79,76,46,74,46,82,39,76,31,62,82,43,30,79,88,41,68,44,70,71,48,52,53,51,53,50,54,53,50,51,67,76,73,109

Secondary structure (DSSP, 8-state):
--TT-SS-SSTTTEEEEEEETTTEEEEEEEETTEEEEEEEEEEEGGGTTEEEEEEEEE-GGGGBTB--HHHHHHHHHHHHHHH-